Protein AF-A0A699R4E1-F1 (afdb_monomer_lite)

InterPro domains:
  IPR005162 Retrotransposon-derived protein PEG10, N-terminal capsid-like domain [PF03732] (71-156)

Structure (mmCIF, N/CA/C/O backbone):
data_AF-A0A699R4E1-F1
#
_entry.id   AF-A0A699R4E1-F1
#
loop_
_atom_site.group_PDB
_atom_site.id
_atom_site.type_symbol
_atom_site.label_atom_id
_atom_site.label_alt_id
_atom_site.label_comp_id
_atom_site.label_asym_id
_atom_site.label_entity_id
_atom_site.label_seq_id
_atom_site.pdbx_PDB_ins_code
_atom_site.Cartn_x
_atom_site.Cartn_y
_atom_site.Cartn_z
_atom_site.occupancy
_atom_site.B_iso_or_equiv
_atom_site.auth_seq_id
_atom_site.auth_comp_id
_atom_site.auth_asym_id
_atom_site.auth_atom_id
_atom_site.pdbx_PDB_model_num
ATOM 1 N N . MET A 1 1 ? 45.138 41.872 42.131 1.00 38.44 1 MET A N 1
ATOM 2 C CA . MET A 1 1 ? 44.392 42.456 43.270 1.00 38.44 1 MET A CA 1
ATOM 3 C C . MET A 1 1 ? 42.902 42.381 42.955 1.00 38.44 1 MET A C 1
ATOM 5 O O . MET A 1 1 ? 42.542 42.688 41.827 1.00 38.44 1 MET A O 1
ATOM 9 N N . GLN A 1 2 ? 42.059 41.934 43.894 1.00 35.72 2 GLN A N 1
ATOM 10 C CA . GLN A 1 2 ? 40.589 42.092 43.819 1.00 35.72 2 GLN A CA 1
ATOM 11 C C . GLN A 1 2 ? 40.244 43.579 44.120 1.00 35.72 2 GLN A C 1
ATOM 13 O O . GLN A 1 2 ? 41.095 44.281 44.651 1.00 35.72 2 GLN A O 1
ATOM 18 N N . THR A 1 3 ? 39.102 44.197 43.802 1.00 33.66 3 THR A N 1
ATOM 19 C CA . THR A 1 3 ? 37.672 43.907 44.069 1.00 33.66 3 THR A CA 1
ATOM 20 C C . THR A 1 3 ? 36.817 44.900 43.215 1.00 33.66 3 THR A C 1
ATOM 22 O O . THR A 1 3 ? 37.408 45.720 42.521 1.00 33.66 3 THR A O 1
ATOM 25 N N . ARG A 1 4 ? 35.470 44.949 43.174 1.00 30.22 4 ARG A N 1
ATOM 26 C CA . ARG A 1 4 ? 34.382 44.174 43.815 1.00 30.22 4 ARG A CA 1
ATOM 27 C C . ARG A 1 4 ? 33.112 44.187 42.932 1.00 30.22 4 ARG A C 1
ATOM 29 O O . ARG A 1 4 ? 32.933 45.060 42.094 1.00 30.22 4 ARG A O 1
ATOM 36 N N . SER A 1 5 ? 32.217 43.243 43.197 1.00 37.25 5 SER A N 1
ATOM 37 C CA . SER A 1 5 ? 30.824 43.132 42.742 1.00 37.25 5 SER A CA 1
ATOM 38 C C . SER A 1 5 ? 29.895 44.278 43.189 1.00 37.25 5 SER A C 1
ATOM 40 O O . SER A 1 5 ? 30.077 44.811 44.282 1.00 37.25 5 SER A O 1
ATOM 42 N N . SER A 1 6 ? 28.801 44.518 42.451 1.00 34.91 6 SER A N 1
ATOM 43 C CA . SER A 1 6 ? 27.506 44.954 43.020 1.00 34.91 6 SER A CA 1
ATOM 44 C C . SER A 1 6 ? 26.328 44.524 42.125 1.00 34.91 6 SER A C 1
ATOM 46 O O . SER A 1 6 ? 26.552 44.059 41.006 1.00 34.91 6 SER A O 1
ATOM 48 N N . SER A 1 7 ? 25.092 44.558 42.639 1.00 33.16 7 SER A N 1
ATOM 49 C CA . SER A 1 7 ? 24.028 43.654 42.180 1.00 33.16 7 SER A CA 1
ATOM 50 C C . SER A 1 7 ? 22.576 44.168 42.304 1.00 33.16 7 SER A C 1
ATOM 52 O O . SER A 1 7 ? 22.184 44.699 43.333 1.00 33.16 7 SER A O 1
ATOM 54 N N . ARG A 1 8 ? 21.763 43.791 41.295 1.00 32.59 8 ARG A N 1
ATOM 55 C CA . ARG A 1 8 ? 20.323 43.415 41.356 1.00 32.59 8 ARG A CA 1
ATOM 56 C C . ARG A 1 8 ? 19.225 44.514 41.513 1.00 32.59 8 ARG A C 1
ATOM 58 O O . ARG A 1 8 ? 19.372 45.459 42.268 1.00 32.59 8 ARG A O 1
ATOM 65 N N . LEU A 1 9 ? 18.061 44.214 40.895 1.00 31.84 9 LEU A N 1
ATOM 66 C CA . LEU A 1 9 ? 16.656 44.629 41.187 1.00 31.84 9 LEU A CA 1
ATOM 67 C C . LEU A 1 9 ? 15.957 45.789 40.413 1.00 31.84 9 LEU A C 1
ATOM 69 O O . LEU A 1 9 ? 16.014 46.949 40.789 1.00 31.84 9 LEU A O 1
ATOM 73 N N . THR A 1 10 ? 15.155 45.385 39.410 1.00 33.94 10 THR A N 1
ATOM 74 C CA . THR A 1 10 ? 13.700 45.665 39.190 1.00 33.94 10 THR A CA 1
ATOM 75 C C . THR A 1 10 ? 13.056 47.059 39.400 1.00 33.94 10 THR A C 1
ATOM 77 O O . THR A 1 10 ? 12.860 47.472 40.542 1.00 33.94 10 THR A O 1
ATOM 80 N N . ARG A 1 11 ? 12.496 47.631 38.314 1.00 34.28 11 ARG A N 1
ATOM 81 C CA . ARG A 1 11 ? 11.116 48.185 38.093 1.00 34.28 11 ARG A CA 1
ATOM 82 C C . ARG A 1 11 ? 11.125 48.963 36.757 1.00 34.28 11 ARG A C 1
ATOM 84 O O . ARG A 1 11 ? 12.138 49.570 36.443 1.00 34.28 11 ARG A O 1
ATOM 91 N N . ASP A 1 12 ? 10.186 48.818 35.820 1.00 36.25 12 ASP A N 1
ATOM 92 C CA . ASP A 1 12 ? 8.727 49.069 35.826 1.00 36.25 12 ASP A CA 1
ATOM 93 C C . ASP A 1 12 ? 8.323 50.557 35.900 1.00 36.25 12 ASP A C 1
ATOM 95 O O . ASP A 1 12 ? 8.359 51.154 36.973 1.00 36.25 12 ASP A O 1
ATOM 99 N N . GLN A 1 13 ? 7.934 51.104 34.738 1.00 35.75 13 GLN A N 1
ATOM 100 C CA . GLN A 1 13 ? 6.944 52.169 34.468 1.00 35.75 13 GLN A CA 1
ATOM 101 C C . GLN A 1 13 ? 6.991 52.434 32.944 1.00 35.75 13 GLN A C 1
ATOM 103 O O . GLN A 1 13 ? 8.048 52.728 32.402 1.00 35.75 13 GLN A O 1
ATOM 108 N N . SER A 1 14 ? 5.953 52.192 32.138 1.00 36.75 14 SER A N 1
ATOM 109 C CA . SER A 1 14 ? 4.621 52.813 32.145 1.00 36.75 14 SER A CA 1
ATOM 110 C C . SER A 1 14 ? 4.667 54.338 32.019 1.00 36.75 14 SER A C 1
ATOM 112 O O . SER A 1 14 ? 4.762 55.063 33.007 1.00 36.75 14 SER A O 1
ATOM 114 N N . SER A 1 15 ? 4.514 54.835 30.790 1.00 38.75 15 SER A N 1
ATOM 115 C CA . SER A 1 15 ? 3.930 56.153 30.535 1.00 38.75 15 SER A CA 1
ATOM 116 C C . SER A 1 15 ? 3.096 56.112 29.262 1.00 38.75 15 SER A C 1
ATOM 118 O O . SER A 1 15 ? 3.556 55.729 28.190 1.00 38.75 15 SER A O 1
ATOM 120 N N . LYS A 1 16 ? 1.817 56.440 29.439 1.00 39.16 16 LYS A N 1
ATOM 121 C CA . LYS A 1 16 ? 0.773 56.431 28.414 1.00 39.16 16 LYS A CA 1
ATOM 122 C C . LYS A 1 16 ? 0.893 57.693 27.569 1.00 39.16 16 LYS A C 1
ATOM 124 O O . LYS A 1 16 ? 1.101 58.761 28.139 1.00 39.16 16 LYS A O 1
ATOM 129 N N . GLN A 1 17 ? 0.563 57.616 26.282 1.00 32.38 17 GLN A N 1
ATOM 130 C CA . GLN A 1 17 ? 0.051 58.794 25.587 1.00 32.38 17 GLN A CA 1
ATOM 131 C C . GLN A 1 17 ? -1.220 58.447 24.809 1.00 32.38 17 GLN A C 1
ATOM 133 O O . GLN A 1 17 ? -1.213 57.699 23.839 1.00 32.38 17 GLN A O 1
ATOM 138 N N . LYS A 1 18 ? -2.332 58.971 25.331 1.00 43.84 18 LYS A N 1
ATOM 139 C CA . LYS A 1 18 ? -3.675 58.940 24.748 1.00 43.84 18 LYS A CA 1
ATOM 140 C C . LYS A 1 18 ? -3.742 59.986 23.639 1.00 43.84 18 LYS A C 1
ATOM 142 O O . LYS A 1 18 ? -3.523 61.156 23.938 1.00 43.84 18 LYS A O 1
ATOM 147 N N . VAL A 1 19 ? -4.155 59.597 22.436 1.00 35.69 19 VAL A N 1
ATOM 148 C CA . VAL A 1 19 ? -4.870 60.485 21.506 1.00 35.69 19 VAL A CA 1
ATOM 149 C C . VAL A 1 19 ? -5.991 59.669 20.865 1.00 35.69 19 VAL A C 1
ATOM 151 O O . VAL A 1 19 ? -5.767 58.537 20.445 1.00 35.69 19 VAL A O 1
ATOM 154 N N . GLU A 1 20 ? -7.205 60.213 20.871 1.00 31.31 20 GLU A N 1
ATOM 155 C CA . GLU A 1 20 ? -8.383 59.585 20.270 1.00 31.31 20 GLU A CA 1
ATOM 156 C C . GLU A 1 20 ? -8.464 59.808 18.757 1.00 31.31 20 GLU A C 1
ATOM 158 O O . GLU A 1 20 ? -7.919 60.760 18.204 1.00 31.31 20 GLU A O 1
ATOM 163 N N . ASN A 1 21 ? -9.200 58.901 18.121 1.00 28.45 21 ASN A N 1
ATOM 164 C CA . ASN A 1 21 ? -9.496 58.828 16.696 1.00 28.45 21 ASN A CA 1
ATOM 165 C C . ASN A 1 21 ? -9.982 60.142 16.058 1.00 28.45 21 ASN A C 1
ATOM 167 O O . ASN A 1 21 ? -10.900 60.787 16.563 1.00 28.45 21 ASN A O 1
ATOM 171 N N . SER A 1 22 ? -9.546 60.376 14.818 1.00 33.94 22 SER A N 1
ATOM 172 C CA . SER A 1 22 ? -10.350 61.068 13.804 1.00 33.94 22 SER A CA 1
ATOM 173 C C . SER A 1 22 ? -10.158 60.432 12.417 1.00 33.94 22 SER A C 1
ATOM 175 O O . SER A 1 22 ? -9.186 60.700 11.720 1.00 33.94 22 SER A O 1
ATOM 177 N N . ASN A 1 23 ? -11.107 59.555 12.091 1.00 33.94 23 ASN A N 1
ATOM 178 C CA . ASN A 1 23 ? -11.598 59.115 10.778 1.00 33.94 23 ASN A CA 1
ATOM 179 C C . ASN A 1 23 ? -11.059 59.804 9.492 1.00 33.94 23 ASN A C 1
ATOM 181 O O . ASN A 1 23 ? -11.194 61.022 9.385 1.00 33.94 23 ASN A O 1
ATOM 185 N N . LEU A 1 24 ? -10.630 59.024 8.478 1.00 34.16 24 LEU A N 1
ATOM 186 C CA . LEU A 1 24 ? -11.355 58.877 7.188 1.00 34.16 24 LEU A CA 1
ATOM 187 C C . LEU A 1 24 ? -10.821 57.701 6.323 1.00 34.16 24 LEU A C 1
ATOM 189 O O . LEU A 1 24 ? -9.627 57.408 6.341 1.00 34.16 24 LEU A O 1
ATOM 193 N N . GLU A 1 25 ? -11.718 57.039 5.581 1.00 34.62 25 GLU A N 1
ATOM 194 C CA . GLU A 1 25 ? -11.523 55.848 4.727 1.00 34.62 25 GLU A CA 1
ATOM 195 C C . GLU A 1 25 ? -10.348 55.822 3.722 1.00 34.62 25 GLU A C 1
ATOM 197 O O . GLU A 1 25 ? -9.939 56.832 3.153 1.00 34.62 25 GLU A O 1
ATOM 202 N N . GLY A 1 26 ? -9.925 54.590 3.380 1.00 32.16 26 GLY A N 1
ATOM 203 C CA . GLY A 1 26 ? -8.932 54.303 2.335 1.00 32.16 26 GLY A CA 1
ATOM 204 C C . GLY A 1 26 ? -8.922 52.861 1.788 1.00 32.16 26 GLY A C 1
ATOM 205 O O . GLY A 1 26 ? -7.857 52.270 1.689 1.00 32.16 26 GLY A O 1
ATOM 206 N N . HIS A 1 27 ? -10.087 52.307 1.425 1.00 33.81 27 HIS A N 1
ATOM 207 C CA . HIS A 1 27 ? -10.270 51.097 0.587 1.00 33.81 27 HIS A CA 1
ATOM 208 C C . HIS A 1 27 ? -9.581 49.761 0.984 1.00 33.81 27 HIS A C 1
ATOM 210 O O . HIS A 1 27 ? -8.461 49.454 0.582 1.00 33.81 27 HIS A O 1
ATOM 216 N N . LEU A 1 28 ? -10.376 48.853 1.565 1.00 36.25 28 LEU A N 1
ATOM 217 C CA . LEU A 1 28 ? -10.280 47.406 1.308 1.00 36.25 28 LEU A CA 1
ATOM 218 C C . LEU A 1 28 ? -11.592 46.936 0.647 1.00 36.25 28 LEU A C 1
ATOM 220 O O . LEU A 1 28 ? -12.650 47.471 0.989 1.00 36.25 28 LEU A O 1
ATOM 224 N N . PRO A 1 29 ? -11.568 45.978 -0.301 1.00 43.53 29 PRO A N 1
ATOM 225 C CA . PRO A 1 29 ? -12.790 45.447 -0.903 1.00 43.53 29 PRO A CA 1
ATOM 226 C C . PRO A 1 29 ? -13.635 44.683 0.138 1.00 43.53 29 PRO A C 1
ATOM 228 O O . PRO A 1 29 ? -13.076 44.021 1.016 1.00 43.53 29 PRO A O 1
ATOM 231 N N . PRO A 1 30 ? -14.976 44.768 0.070 1.00 43.03 30 PRO A N 1
ATOM 232 C CA . PRO A 1 30 ? -15.846 44.276 1.131 1.00 43.03 30 PRO A CA 1
ATOM 233 C C . PRO A 1 30 ? -15.946 42.749 1.166 1.00 43.03 30 PRO A C 1
ATOM 235 O O . PRO A 1 30 ? -16.120 42.089 0.141 1.00 43.03 30 PRO A O 1
ATOM 238 N N . VAL A 1 31 ? -15.972 42.203 2.384 1.00 41.16 31 VAL A N 1
ATOM 239 C CA . VAL A 1 31 ? -16.573 40.892 2.655 1.00 41.16 31 VAL A CA 1
ATOM 240 C C . VAL A 1 31 ? -18.041 40.962 2.236 1.00 41.16 31 VAL A C 1
ATOM 242 O O . VAL A 1 31 ? -18.825 41.700 2.832 1.00 41.16 31 VAL A O 1
ATOM 245 N N . VAL A 1 32 ? -18.422 40.208 1.203 1.00 32.72 32 VAL A N 1
ATOM 246 C CA . VAL A 1 32 ? -19.823 40.122 0.776 1.00 32.72 32 VAL A CA 1
ATOM 247 C C . VAL A 1 32 ? -20.598 39.288 1.789 1.00 32.72 32 VAL A C 1
ATOM 249 O O . VAL A 1 32 ? -20.589 38.057 1.765 1.00 32.72 32 VAL A O 1
ATOM 252 N N . THR A 1 33 ? -21.304 39.980 2.677 1.00 42.94 33 THR A N 1
ATOM 253 C CA . THR A 1 33 ? -22.336 39.398 3.533 1.00 42.94 33 THR A CA 1
ATOM 254 C C . THR A 1 33 ? -23.470 38.872 2.653 1.00 42.94 33 THR A C 1
ATOM 256 O O . THR A 1 33 ? -24.295 39.650 2.171 1.00 42.94 33 THR A O 1
ATOM 259 N N . MET A 1 34 ? -23.548 37.556 2.436 1.00 33.38 34 MET A N 1
ATOM 260 C CA . MET A 1 34 ? -24.697 36.961 1.746 1.00 33.38 34 MET A CA 1
ATOM 261 C C . MET A 1 34 ? -25.917 36.903 2.668 1.00 33.38 34 MET A C 1
ATOM 263 O O . MET A 1 34 ? -26.214 35.886 3.294 1.00 33.38 34 MET A O 1
ATOM 267 N N . ALA A 1 35 ? -26.661 38.007 2.706 1.00 48.31 35 ALA A N 1
ATOM 268 C CA . ALA A 1 35 ? -28.045 38.005 3.147 1.00 48.31 35 ALA A CA 1
ATOM 269 C C . ALA A 1 35 ? -28.901 37.240 2.121 1.00 48.31 35 ALA A C 1
ATOM 271 O O . ALA A 1 35 ? -29.394 37.810 1.151 1.00 48.31 35 ALA A O 1
ATOM 272 N N . ASN A 1 36 ? -29.069 35.934 2.329 1.00 44.22 36 ASN A N 1
ATOM 273 C CA . ASN A 1 36 ? -30.148 35.177 1.701 1.00 44.22 36 ASN A CA 1
ATOM 274 C C . ASN A 1 36 ? -30.700 34.142 2.685 1.00 44.22 36 ASN A C 1
ATOM 276 O O . ASN A 1 36 ? -30.379 32.955 2.646 1.00 44.22 36 ASN A O 1
ATOM 280 N N . ASN A 1 37 ? -31.519 34.636 3.607 1.00 58.12 37 ASN A N 1
ATOM 281 C CA . ASN A 1 37 ? -32.220 33.888 4.644 1.00 58.12 37 ASN A CA 1
ATOM 282 C C . ASN A 1 37 ? -33.381 33.049 4.067 1.00 58.12 37 ASN A C 1
ATOM 284 O O . ASN A 1 37 ? -34.533 33.204 4.469 1.00 58.12 37 ASN A O 1
ATOM 288 N N . ARG A 1 38 ? -33.054 32.131 3.144 1.00 56.28 38 ARG A N 1
ATOM 289 C CA . ARG A 1 38 ? -33.930 31.021 2.750 1.00 56.28 38 ARG A CA 1
ATOM 290 C C . ARG A 1 38 ? -34.090 30.064 3.921 1.00 56.28 38 ARG A C 1
ATOM 292 O O . ARG A 1 38 ? -33.114 29.553 4.471 1.00 56.28 38 ARG A O 1
ATOM 299 N N . THR A 1 39 ? -35.334 29.822 4.300 1.00 64.00 39 THR A N 1
ATOM 300 C CA . THR A 1 39 ? -35.676 28.932 5.411 1.00 64.00 39 THR A CA 1
ATOM 301 C C . THR A 1 39 ? -35.322 27.485 5.052 1.00 64.00 39 THR A C 1
ATOM 303 O O . THR A 1 39 ? -35.598 27.052 3.937 1.00 64.00 39 THR A O 1
ATOM 306 N N . MET A 1 40 ? -34.793 26.695 5.997 1.00 39.41 40 MET A N 1
ATOM 307 C CA . MET A 1 40 ? -34.435 25.272 5.781 1.00 39.41 40 MET A CA 1
ATOM 308 C C . MET A 1 40 ? -35.553 24.423 5.141 1.00 39.41 40 MET A C 1
ATOM 310 O O . MET A 1 40 ? -35.274 23.467 4.422 1.00 39.41 40 MET A O 1
ATOM 314 N N . ALA A 1 41 ? -36.817 24.793 5.361 1.00 48.06 41 ALA A N 1
ATOM 315 C CA . ALA A 1 41 ? -37.978 24.145 4.756 1.00 48.06 41 ALA A CA 1
ATOM 316 C C . ALA A 1 41 ? -38.066 24.297 3.221 1.00 48.06 41 ALA A C 1
ATOM 318 O O . ALA A 1 41 ? -38.699 23.466 2.579 1.00 48.06 41 ALA A O 1
ATOM 319 N N . GLU A 1 42 ? -37.446 25.317 2.617 1.00 48.22 42 GLU A N 1
ATOM 320 C CA . GLU A 1 42 ? -37.436 25.505 1.156 1.00 48.22 42 GLU A CA 1
ATOM 321 C C . GLU A 1 42 ? -36.384 24.627 0.469 1.00 48.22 42 GLU A C 1
ATOM 323 O O . GLU A 1 42 ? -36.647 24.097 -0.608 1.00 48.22 42 GLU A O 1
ATOM 328 N N . LEU A 1 43 ? -35.231 24.392 1.110 1.00 47.28 43 LEU A N 1
ATOM 329 C CA . LEU A 1 43 ? -34.217 23.451 0.609 1.00 47.28 43 LEU A CA 1
ATOM 330 C C . LEU A 1 43 ? -34.746 22.010 0.574 1.00 47.28 43 LEU A C 1
ATOM 332 O O . LEU A 1 43 ? -34.441 21.266 -0.351 1.00 47.28 43 LEU A O 1
ATOM 336 N N . LEU A 1 44 ? -35.597 21.644 1.536 1.00 48.19 44 LEU A N 1
ATOM 337 C CA . LEU A 1 44 ? -36.287 20.349 1.581 1.00 48.19 44 LEU A CA 1
ATOM 338 C C . LEU A 1 44 ? -37.501 20.259 0.633 1.00 48.19 44 LEU A C 1
ATOM 340 O O . LEU A 1 44 ? -38.126 19.204 0.553 1.00 48.19 44 LEU A O 1
ATOM 344 N N . ARG A 1 45 ? -37.856 21.349 -0.065 1.00 50.88 45 ARG A N 1
ATOM 345 C CA . ARG A 1 45 ? -39.020 21.432 -0.966 1.00 50.88 45 ARG A CA 1
ATOM 346 C C . ARG A 1 45 ? -38.650 21.757 -2.417 1.00 50.88 45 ARG A C 1
ATOM 348 O O . ARG A 1 45 ? -39.539 22.031 -3.223 1.00 50.88 45 ARG A O 1
ATOM 355 N N . ALA A 1 46 ? -37.365 21.724 -2.763 1.00 40.53 46 ALA A N 1
ATOM 356 C CA . ALA A 1 46 ? -36.951 21.716 -4.159 1.00 40.53 46 ALA A CA 1
ATOM 357 C C . ALA A 1 46 ? -37.504 20.449 -4.849 1.00 40.53 46 ALA A C 1
ATOM 359 O O . ALA A 1 46 ? -37.430 19.370 -4.253 1.00 40.53 46 ALA A O 1
ATOM 360 N N . PRO A 1 47 ? -38.053 20.535 -6.076 1.00 40.53 47 PRO A N 1
ATOM 361 C CA . PRO A 1 47 ? -38.463 19.350 -6.819 1.00 40.53 47 PRO A CA 1
ATOM 362 C C . PRO A 1 47 ? -37.278 18.400 -7.002 1.00 40.53 47 PRO A C 1
ATOM 364 O O . PRO A 1 47 ? -36.215 18.808 -7.470 1.00 40.53 47 PRO A O 1
ATOM 367 N N . THR A 1 48 ? -37.465 17.118 -6.688 1.00 55.34 48 THR A N 1
ATOM 368 C CA . THR A 1 48 ? -36.500 16.039 -6.968 1.00 55.34 48 THR A CA 1
ATOM 369 C C . THR A 1 48 ? -36.516 15.654 -8.454 1.00 55.34 48 THR A C 1
ATOM 371 O O . THR A 1 48 ? -36.528 14.480 -8.813 1.00 55.34 48 THR A O 1
ATOM 374 N N . GLU A 1 49 ? -36.574 16.653 -9.328 1.00 50.69 49 GLU A N 1
ATOM 375 C CA . GLU A 1 49 ? -36.858 16.535 -10.755 1.00 50.69 49 GLU A CA 1
ATOM 376 C C . GLU A 1 49 ? -35.598 16.953 -11.525 1.00 50.69 49 GLU A C 1
ATOM 378 O O . GLU A 1 49 ? -35.387 18.121 -11.844 1.00 50.69 49 GLU A O 1
ATOM 383 N N . GLY A 1 50 ? -34.692 15.986 -11.715 1.00 48.44 50 GLY A N 1
ATOM 384 C CA . GLY A 1 50 ? -33.404 16.180 -12.400 1.00 48.44 50 GLY A CA 1
ATOM 385 C C . GLY A 1 50 ? -32.238 15.347 -11.848 1.00 48.44 50 GLY A C 1
ATOM 386 O O . GLY A 1 50 ? -31.320 15.034 -12.593 1.00 48.44 50 GLY A O 1
ATOM 387 N N . TYR A 1 51 ? -32.298 14.930 -10.577 1.00 44.47 51 TYR A N 1
ATOM 388 C CA . TYR A 1 51 ? -31.293 14.064 -9.925 1.00 44.47 51 TYR A CA 1
ATOM 389 C C . TYR A 1 51 ? -31.904 12.771 -9.351 1.00 44.47 51 TYR A C 1
ATOM 391 O O . TYR A 1 51 ? -31.388 12.185 -8.403 1.00 44.47 51 TYR A O 1
ATOM 399 N N . ALA A 1 52 ? -33.029 12.332 -9.927 1.00 41.16 52 ALA A N 1
ATOM 400 C CA . ALA A 1 52 ? -33.667 11.050 -9.617 1.00 41.16 52 ALA A CA 1
ATOM 401 C C . ALA A 1 52 ? -33.142 9.889 -10.490 1.00 41.16 52 ALA A C 1
ATOM 403 O O . ALA A 1 52 ? -33.546 8.747 -10.284 1.00 41.16 52 ALA A O 1
ATOM 404 N N . GLU A 1 53 ? -32.219 10.162 -11.423 1.00 42.22 53 GLU A N 1
ATOM 405 C CA . GLU A 1 53 ? -31.362 9.123 -11.998 1.00 42.22 53 GLU A CA 1
ATOM 406 C C . GLU A 1 53 ? -30.416 8.643 -10.901 1.00 42.22 53 GLU A C 1
ATOM 408 O O . GLU A 1 53 ? -29.474 9.327 -10.499 1.00 42.22 53 GLU A O 1
ATOM 413 N N . ALA A 1 54 ? -30.796 7.496 -10.352 1.00 46.12 54 ALA A N 1
ATOM 414 C CA . ALA A 1 54 ? -30.326 6.915 -9.114 1.00 46.12 54 ALA A CA 1
ATOM 415 C C . ALA A 1 54 ? -28.825 7.090 -8.836 1.00 46.12 54 ALA A C 1
ATOM 417 O O . ALA A 1 54 ? -27.965 6.782 -9.664 1.00 46.12 54 ALA A O 1
ATOM 418 N N . ILE A 1 55 ? -28.516 7.367 -7.562 1.00 47.12 55 ILE A N 1
ATOM 419 C CA . ILE A 1 55 ? -27.300 6.835 -6.941 1.00 47.12 55 ILE A CA 1
ATOM 420 C C . ILE A 1 55 ? -27.465 5.309 -6.913 1.00 47.12 55 ILE A C 1
ATOM 422 O O . ILE A 1 55 ? -27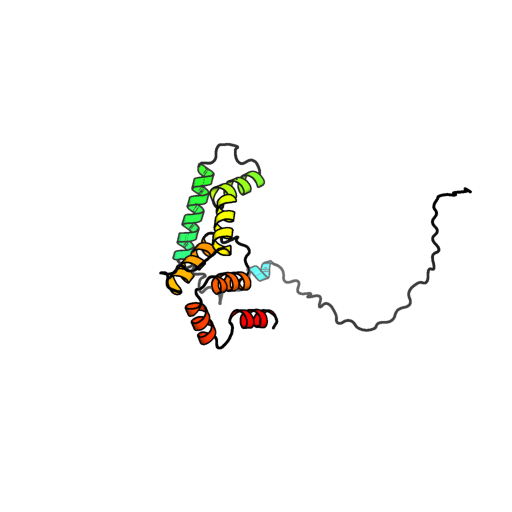.799 4.711 -5.888 1.00 47.12 55 ILE A O 1
ATOM 426 N N . VAL A 1 56 ? -27.258 4.670 -8.067 1.00 45.19 56 VAL A N 1
ATOM 427 C CA . VAL A 1 56 ? -26.975 3.244 -8.147 1.00 45.19 56 VAL A CA 1
ATOM 428 C C . VAL A 1 56 ? -25.614 3.097 -7.496 1.00 45.19 56 VAL A C 1
ATOM 430 O O . VAL A 1 56 ? -24.586 3.184 -8.164 1.00 45.19 56 VAL A O 1
ATOM 433 N N . VAL A 1 57 ? -25.604 2.919 -6.172 1.00 46.94 57 VAL A N 1
ATOM 434 C CA . VAL A 1 57 ? -24.450 2.349 -5.481 1.00 46.94 57 VAL A CA 1
ATOM 435 C C . VAL A 1 57 ? -24.146 1.068 -6.256 1.00 46.94 57 VAL A C 1
ATOM 437 O O . VAL A 1 57 ? -25.009 0.184 -6.272 1.00 46.94 57 VAL A O 1
ATOM 440 N N . PRO A 1 58 ? -23.005 0.972 -6.969 1.00 50.34 58 PRO A N 1
ATOM 441 C CA . PRO A 1 58 ? -22.699 -0.199 -7.774 1.00 50.34 58 PRO A CA 1
ATOM 442 C C . PRO A 1 58 ? -22.884 -1.443 -6.903 1.00 50.34 58 PRO A C 1
ATOM 444 O O . PRO A 1 58 ? -22.415 -1.410 -5.763 1.00 50.34 58 PRO A O 1
ATOM 447 N N . PRO A 1 59 ? -23.541 -2.519 -7.376 1.00 51.09 59 PRO A N 1
ATOM 448 C CA . PRO A 1 59 ? -23.851 -3.676 -6.532 1.00 51.09 59 PRO A CA 1
ATOM 449 C C . PRO A 1 59 ? -22.635 -4.202 -5.754 1.00 51.09 59 PRO A C 1
ATOM 451 O O . PRO A 1 59 ? -22.747 -4.517 -4.578 1.00 51.09 59 PRO A O 1
ATOM 454 N N . ILE A 1 60 ? -21.447 -4.122 -6.361 1.00 49.09 60 ILE A N 1
ATOM 455 C CA . ILE A 1 60 ? -20.139 -4.408 -5.752 1.00 49.09 60 ILE A CA 1
ATOM 456 C C . ILE A 1 60 ? -19.865 -3.565 -4.486 1.00 49.09 60 ILE A C 1
ATOM 458 O O . ILE A 1 60 ? -19.424 -4.103 -3.474 1.00 49.09 60 ILE A O 1
ATOM 462 N N . LEU A 1 61 ? -20.129 -2.252 -4.509 1.00 51.22 61 LEU A N 1
ATOM 463 C CA . LEU A 1 61 ? -19.967 -1.374 -3.341 1.00 51.22 61 LEU A CA 1
ATOM 464 C C . LEU A 1 61 ? -21.052 -1.620 -2.285 1.00 51.22 61 LEU A C 1
ATOM 466 O O . LEU A 1 61 ? -20.749 -1.539 -1.096 1.00 51.22 61 LEU A O 1
ATOM 470 N N . ALA A 1 62 ? -22.279 -1.962 -2.690 1.00 53.31 62 ALA A N 1
ATOM 471 C CA . ALA A 1 62 ? -23.347 -2.328 -1.758 1.00 53.31 62 ALA A CA 1
ATOM 472 C C . ALA A 1 62 ? -23.034 -3.653 -1.036 1.00 53.31 62 ALA A C 1
ATOM 474 O O . ALA A 1 62 ? -23.089 -3.718 0.191 1.00 53.31 62 ALA A O 1
ATOM 475 N N . GLU A 1 63 ? -22.610 -4.683 -1.771 1.00 58.25 63 GLU A N 1
ATOM 476 C CA . GLU A 1 63 ? -22.169 -5.972 -1.226 1.00 58.25 63 GLU A CA 1
ATOM 477 C C . GLU A 1 63 ? -20.949 -5.812 -0.312 1.00 58.25 63 GLU A C 1
ATOM 479 O O . GLU A 1 63 ? -20.935 -6.342 0.800 1.00 58.25 63 GLU A O 1
ATOM 484 N N . GLN A 1 64 ? -19.942 -5.034 -0.726 1.00 62.53 64 GLN A N 1
ATOM 485 C CA . GLN A 1 64 ? -18.753 -4.770 0.088 1.00 62.53 64 GLN A CA 1
ATOM 486 C C . GLN A 1 64 ? -19.086 -3.980 1.367 1.00 62.53 64 GLN A C 1
ATOM 488 O O . GLN A 1 64 ? -18.470 -4.216 2.412 1.00 62.53 64 GLN A O 1
ATOM 493 N N . PHE A 1 65 ? -20.053 -3.059 1.310 1.00 61.66 65 PHE A N 1
ATOM 494 C CA . PHE A 1 65 ? -20.541 -2.326 2.478 1.00 61.66 65 PHE A CA 1
ATOM 495 C C . PHE A 1 65 ? -21.315 -3.244 3.435 1.00 61.66 65 PHE A C 1
ATOM 497 O O . PHE A 1 65 ? -21.001 -3.274 4.625 1.00 61.66 65 PHE A O 1
ATOM 504 N N . GLU A 1 66 ? -22.240 -4.065 2.930 1.00 68.00 66 GLU A N 1
ATOM 505 C CA . GLU A 1 66 ? -22.997 -5.027 3.743 1.00 68.00 66 GLU A CA 1
ATOM 506 C C . GLU A 1 66 ? -22.112 -6.119 4.359 1.00 68.00 66 GLU A C 1
ATOM 508 O O . GLU A 1 66 ? -22.314 -6.502 5.513 1.00 68.00 66 GLU A O 1
ATOM 513 N N . LEU A 1 67 ? -21.080 -6.587 3.650 1.00 64.88 67 LEU A N 1
ATOM 514 C CA . LEU A 1 67 ? -20.072 -7.500 4.200 1.00 64.88 67 LEU A CA 1
ATOM 515 C C . LEU A 1 67 ? -19.329 -6.871 5.388 1.00 64.88 67 LEU A C 1
ATOM 517 O O . LEU A 1 67 ? -19.197 -7.509 6.436 1.00 64.88 67 LEU A O 1
ATOM 521 N N . LYS A 1 68 ? -18.895 -5.608 5.264 1.00 75.25 68 LYS A N 1
ATOM 522 C CA . LYS A 1 68 ? -18.233 -4.864 6.352 1.00 75.25 68 LYS A CA 1
ATOM 523 C C . LYS A 1 68 ? -19.177 -4.598 7.527 1.00 75.25 68 LYS A C 1
ATOM 525 O O . LYS A 1 68 ? -18.795 -4.818 8.673 1.00 75.25 68 LYS A O 1
ATOM 530 N N . HIS A 1 69 ? -20.413 -4.184 7.257 1.00 80.19 69 HIS A N 1
ATOM 531 C CA . HIS A 1 69 ? -21.446 -3.944 8.266 1.00 80.19 69 HIS A CA 1
ATOM 532 C C . HIS A 1 69 ? -21.816 -5.228 9.029 1.00 80.19 69 HIS A C 1
ATOM 534 O O . HIS A 1 69 ? -21.885 -5.216 10.260 1.00 80.19 69 HIS A O 1
ATOM 540 N N . ARG A 1 70 ? -21.966 -6.361 8.328 1.00 86.75 70 ARG A N 1
ATOM 541 C CA . ARG A 1 70 ? -22.177 -7.681 8.940 1.00 86.75 70 ARG A CA 1
ATOM 542 C C . ARG A 1 70 ? -20.999 -8.093 9.821 1.00 86.75 70 ARG A C 1
ATOM 544 O O . ARG A 1 70 ? -21.233 -8.551 10.935 1.00 86.75 70 ARG A O 1
ATOM 551 N N . ALA A 1 71 ? -19.762 -7.918 9.353 1.00 86.94 71 ALA A N 1
ATOM 552 C CA . ALA A 1 71 ? -18.567 -8.237 10.134 1.00 86.94 71 ALA A CA 1
ATOM 553 C C . ALA A 1 71 ? -18.470 -7.377 11.409 1.00 86.94 71 ALA A C 1
ATOM 555 O O . ALA A 1 71 ? -18.275 -7.919 12.495 1.00 86.94 71 ALA A O 1
ATOM 556 N N . ALA A 1 72 ? -18.699 -6.063 11.301 1.00 87.75 72 ALA A N 1
ATOM 557 C CA . ALA A 1 72 ? -18.725 -5.147 12.442 1.00 87.75 72 ALA A CA 1
ATOM 558 C C . ALA A 1 72 ? -19.816 -5.515 13.464 1.00 87.75 72 ALA A C 1
ATOM 560 O O . ALA A 1 72 ? -19.556 -5.528 14.666 1.00 87.75 72 ALA A O 1
ATOM 561 N N . ARG A 1 73 ? -21.019 -5.882 13.002 1.00 89.06 73 ARG A N 1
ATOM 562 C CA . ARG 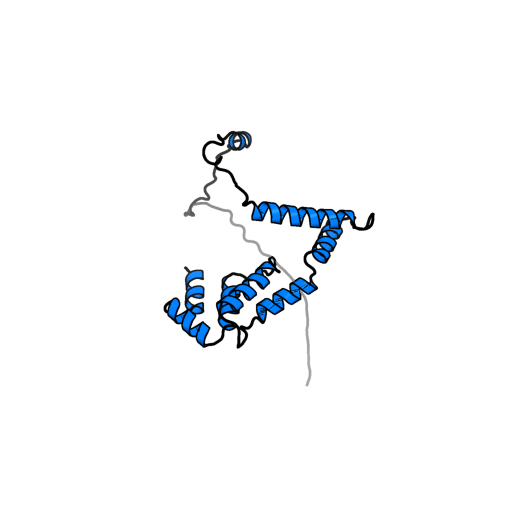A 1 73 ? -22.102 -6.346 13.881 1.00 89.06 73 ARG A CA 1
ATOM 563 C C . ARG A 1 73 ? -21.748 -7.657 14.588 1.00 89.06 73 ARG A C 1
ATOM 565 O O . ARG A 1 73 ? -21.893 -7.743 15.800 1.00 89.06 73 ARG A O 1
ATOM 572 N N . GLN A 1 74 ? -21.234 -8.643 13.852 1.00 91.81 74 GLN A N 1
ATOM 573 C CA . GLN A 1 74 ? -20.818 -9.933 14.415 1.00 91.81 74 GLN A CA 1
ATOM 574 C C . GLN A 1 74 ? -19.654 -9.817 15.404 1.00 91.81 74 GLN A C 1
ATOM 576 O O . GLN A 1 74 ? -19.535 -10.663 16.285 1.00 91.81 74 GLN A O 1
ATOM 581 N N . TRP A 1 75 ? -18.778 -8.823 15.247 1.00 92.88 75 TRP A N 1
ATOM 582 C CA . TRP A 1 75 ? -17.765 -8.493 16.248 1.00 92.88 75 TRP A CA 1
ATOM 583 C C . TRP A 1 75 ? -18.420 -7.924 17.515 1.00 92.88 75 TRP A C 1
ATOM 585 O O . TRP A 1 75 ? -18.224 -8.473 18.596 1.00 92.88 75 TRP A O 1
ATOM 595 N N . LEU A 1 76 ? -19.272 -6.902 17.378 1.00 91.12 76 LEU A N 1
ATOM 596 C CA . LEU A 1 76 ? -19.935 -6.255 18.515 1.00 91.12 76 LEU A CA 1
ATOM 597 C C . LEU A 1 76 ? -20.814 -7.228 19.326 1.00 91.12 76 LEU A C 1
ATOM 599 O O . LEU A 1 76 ? -20.853 -7.148 20.549 1.00 91.12 76 LEU A O 1
ATOM 603 N N . GLU A 1 77 ? -21.478 -8.178 18.662 1.00 91.06 77 GLU A N 1
ATOM 604 C CA . GLU A 1 77 ? -22.269 -9.247 19.297 1.00 91.06 77 GLU A CA 1
ATOM 605 C C . GLU A 1 77 ? -21.418 -10.275 20.075 1.00 91.06 77 GLU A C 1
ATOM 607 O O . GLU A 1 77 ? -21.952 -10.984 20.928 1.00 91.06 77 GLU A O 1
ATOM 612 N N . LYS A 1 78 ? -20.108 -10.371 19.800 1.00 92.50 78 LYS A N 1
ATOM 613 C CA . LYS A 1 78 ? -19.162 -11.269 20.494 1.00 92.50 78 LYS A CA 1
ATOM 614 C C . LYS A 1 78 ? -18.414 -10.597 21.644 1.00 92.50 78 LYS A C 1
ATOM 616 O O . LYS A 1 78 ? -17.802 -11.304 22.447 1.00 92.50 78 LYS A O 1
ATOM 621 N N . GLU A 1 79 ? -18.416 -9.268 21.718 1.00 93.25 79 GLU A N 1
ATOM 622 C CA . GLU A 1 79 ? -17.698 -8.539 22.763 1.00 93.25 79 GLU A CA 1
ATOM 623 C C . GLU A 1 79 ? -18.255 -8.878 24.162 1.00 93.25 79 GLU A C 1
ATOM 625 O O . GLU A 1 79 ? -19.476 -8.937 24.349 1.00 93.25 79 GLU A O 1
ATOM 630 N N . PRO A 1 80 ? -17.399 -9.098 25.181 1.00 92.00 80 PRO A N 1
ATOM 631 C CA . PRO A 1 80 ? -17.873 -9.470 26.510 1.00 92.00 80 PRO A CA 1
ATOM 632 C C . PRO A 1 80 ? -18.804 -8.405 27.119 1.00 92.00 80 PRO A C 1
ATOM 634 O O . PRO A 1 80 ? -18.562 -7.204 26.940 1.00 92.00 80 PRO A O 1
ATOM 637 N N . PRO A 1 81 ? -19.826 -8.790 27.907 1.00 89.62 81 PRO A N 1
ATOM 638 C CA . PRO A 1 81 ? -20.707 -7.831 28.565 1.00 89.62 81 PRO A CA 1
ATOM 639 C C . PRO A 1 81 ? -19.925 -6.815 29.405 1.00 89.62 81 PRO A C 1
ATOM 641 O O . PRO A 1 81 ? -19.069 -7.192 30.203 1.00 89.62 81 PRO A O 1
ATOM 644 N N . ARG A 1 82 ? -20.265 -5.525 29.266 1.00 88.62 82 ARG A N 1
ATOM 645 C CA . ARG A 1 82 ? -19.597 -4.391 29.943 1.00 88.62 82 ARG A CA 1
ATOM 646 C C . ARG A 1 82 ? -18.115 -4.194 29.572 1.00 88.62 82 ARG A C 1
ATOM 648 O O . ARG A 1 82 ? -17.414 -3.498 30.295 1.00 88.62 82 ARG A O 1
ATOM 655 N N . SER A 1 83 ? -17.629 -4.785 28.478 1.00 91.00 83 SER A N 1
ATOM 656 C CA . SER A 1 83 ? -16.269 -4.522 27.974 1.00 91.00 83 SER A CA 1
ATOM 657 C C . SER A 1 83 ? -16.150 -3.205 27.200 1.00 91.00 83 SER A C 1
ATOM 659 O O . SER A 1 83 ? -15.066 -2.634 27.134 1.00 91.00 83 SER A O 1
ATOM 661 N N . ILE A 1 84 ? -17.260 -2.724 26.638 1.00 93.31 84 ILE A N 1
ATOM 662 C CA . ILE A 1 84 ? -17.406 -1.405 26.025 1.00 93.31 84 ILE A CA 1
ATOM 663 C C . ILE A 1 84 ? -18.323 -0.598 26.947 1.00 93.31 84 ILE A C 1
ATOM 665 O O . ILE A 1 84 ? -19.496 -0.942 27.106 1.00 93.31 84 ILE A O 1
ATOM 669 N N . THR A 1 85 ? -17.778 0.432 27.595 1.00 93.50 85 THR A N 1
ATOM 670 C CA . THR A 1 85 ? -18.507 1.288 28.552 1.00 93.50 85 THR A CA 1
ATOM 671 C C . THR A 1 85 ? -18.498 2.763 28.162 1.00 93.50 85 THR A C 1
ATOM 673 O O . THR A 1 85 ? -19.391 3.511 28.558 1.00 93.50 85 THR A O 1
ATOM 676 N N . THR A 1 86 ? -17.524 3.162 27.348 1.00 95.50 86 THR A N 1
ATOM 677 C CA . THR A 1 86 ? -17.328 4.510 26.812 1.00 95.50 86 THR A CA 1
ATOM 678 C C . THR A 1 86 ? -17.251 4.484 25.282 1.00 95.50 86 THR A C 1
ATOM 680 O O . THR A 1 86 ? -17.151 3.422 24.659 1.00 95.50 86 THR A O 1
ATOM 683 N N . TRP A 1 87 ? -17.293 5.663 24.658 1.00 90.31 87 TRP A N 1
ATOM 684 C CA . TRP A 1 87 ? -17.042 5.795 23.220 1.00 90.31 87 TRP A CA 1
ATOM 685 C C . TRP A 1 87 ? -15.587 5.439 22.881 1.00 90.31 87 TRP A C 1
ATOM 687 O O . TRP A 1 87 ? -15.315 4.773 21.884 1.00 90.31 87 TRP A O 1
ATOM 697 N N . GLU A 1 88 ? -14.662 5.809 23.763 1.00 92.75 88 GLU A N 1
ATOM 698 C CA . GLU A 1 88 ? -13.236 5.516 23.679 1.00 92.75 88 GLU A CA 1
ATOM 699 C C . GLU A 1 88 ? -12.965 4.002 23.701 1.00 92.75 88 GLU A C 1
ATOM 701 O O . GLU A 1 88 ? -12.167 3.524 22.892 1.00 92.75 88 GLU A O 1
ATOM 706 N N . ASP A 1 89 ? -13.671 3.232 24.543 1.00 92.44 89 ASP A N 1
ATOM 707 C CA . ASP A 1 89 ? -13.593 1.762 24.547 1.00 92.44 89 ASP A CA 1
ATOM 708 C C . ASP A 1 89 ? -14.028 1.178 23.196 1.00 92.44 89 ASP A C 1
ATOM 710 O O . ASP A 1 89 ? -13.344 0.314 22.645 1.00 92.44 89 ASP A O 1
ATOM 714 N N . LEU A 1 90 ? -15.161 1.654 22.657 1.00 91.38 90 LEU A N 1
ATOM 715 C CA . LEU A 1 90 ? -15.715 1.182 21.386 1.00 91.38 90 LEU A CA 1
ATOM 716 C C . LEU A 1 90 ? -14.737 1.442 20.238 1.00 91.38 90 LEU A C 1
ATOM 718 O O . LEU A 1 90 ? -14.413 0.521 19.491 1.00 91.38 90 LEU A O 1
ATOM 722 N N . VAL A 1 91 ? -14.247 2.681 20.119 1.00 89.00 91 VAL A N 1
ATOM 723 C CA . VAL A 1 91 ? -13.296 3.084 19.074 1.00 89.00 91 VAL A CA 1
ATOM 724 C C . VAL A 1 91 ? -11.984 2.317 19.218 1.00 89.00 91 VAL A C 1
ATOM 726 O O . VAL A 1 91 ? -11.499 1.756 18.237 1.00 89.00 91 VAL A O 1
ATOM 729 N N . SER A 1 92 ? -11.428 2.235 20.429 1.00 89.12 92 SER A N 1
ATOM 730 C CA . SER A 1 92 ? -10.174 1.523 20.685 1.00 89.12 92 SER A CA 1
ATOM 731 C C . SER A 1 92 ? -10.280 0.044 20.313 1.00 89.12 92 SER A C 1
ATOM 733 O O . SER A 1 92 ? -9.438 -0.469 19.575 1.00 89.12 92 SER A O 1
ATOM 735 N N . LYS A 1 93 ? -11.334 -0.651 20.756 1.00 91.56 93 LYS A N 1
ATOM 736 C CA . LYS A 1 93 ? -11.529 -2.074 20.449 1.00 91.56 93 LYS A CA 1
ATOM 737 C C . LYS A 1 93 ? -11.816 -2.308 18.964 1.00 91.56 93 LYS A C 1
ATOM 739 O O . LYS A 1 93 ? -11.210 -3.199 18.381 1.00 91.56 93 LYS A O 1
ATOM 744 N N . PHE A 1 94 ? -12.643 -1.470 18.332 1.00 89.19 94 PHE A N 1
ATOM 745 C CA . PHE A 1 94 ? -12.927 -1.555 16.896 1.00 89.19 94 PHE A CA 1
ATOM 746 C C . PHE A 1 94 ? -11.661 -1.376 16.045 1.00 89.19 94 PHE A C 1
ATOM 748 O O . PHE A 1 94 ? -11.410 -2.160 15.131 1.00 89.19 94 PHE A O 1
ATOM 755 N N . ILE A 1 95 ? -10.828 -0.376 16.356 1.00 86.19 95 ILE A N 1
ATOM 756 C CA . ILE A 1 95 ? -9.552 -0.170 15.659 1.00 86.19 95 ILE A CA 1
ATOM 757 C C . ILE A 1 95 ? -8.600 -1.345 15.908 1.00 86.19 95 ILE A C 1
ATOM 759 O O . ILE A 1 95 ? -7.978 -1.814 14.962 1.00 86.19 95 ILE A O 1
ATOM 763 N N . ASN A 1 96 ? -8.512 -1.871 17.132 1.00 88.62 96 ASN A N 1
ATOM 764 C CA . ASN A 1 96 ? -7.648 -3.020 17.415 1.00 88.62 96 ASN A CA 1
ATOM 765 C C . ASN A 1 96 ? -8.108 -4.327 16.739 1.00 88.62 96 ASN A C 1
ATOM 767 O O . ASN A 1 96 ? -7.249 -5.137 16.406 1.00 88.62 96 ASN A O 1
ATOM 771 N N . GLU A 1 97 ? -9.408 -4.515 16.491 1.00 90.38 97 GLU A N 1
ATOM 772 C CA . GLU A 1 97 ? -9.945 -5.659 15.736 1.00 90.38 97 GLU A CA 1
ATOM 773 C C . GLU A 1 97 ? -9.726 -5.495 14.219 1.00 90.38 97 GLU A C 1
ATOM 775 O O . GLU A 1 97 ? -9.104 -6.337 13.568 1.00 90.38 97 GLU A O 1
ATOM 780 N N . PHE A 1 98 ? -10.225 -4.400 13.634 1.00 84.81 98 PHE A N 1
ATOM 781 C CA . PHE A 1 98 ? -10.309 -4.248 12.176 1.00 84.81 98 PHE A CA 1
ATOM 782 C C . PHE A 1 98 ? -9.067 -3.605 11.546 1.00 84.81 98 PHE A C 1
ATOM 784 O O . PHE A 1 98 ? -8.719 -3.926 10.407 1.00 84.81 98 PHE A O 1
ATOM 791 N N . PHE A 1 99 ? -8.373 -2.732 12.280 1.00 83.62 99 PHE A N 1
ATOM 792 C CA . PHE A 1 99 ? -7.209 -1.977 11.805 1.00 83.62 99 PHE A CA 1
ATOM 793 C C . PHE A 1 99 ? -6.045 -1.965 12.823 1.00 83.62 99 PHE A C 1
ATOM 795 O O . PHE A 1 99 ? -5.557 -0.881 13.162 1.00 83.62 99 PHE A O 1
ATOM 802 N N . PRO A 1 100 ? -5.565 -3.137 13.312 1.00 88.62 100 PRO A N 1
ATOM 803 C CA . PRO A 1 100 ? -4.576 -3.204 14.387 1.00 88.62 100 PRO A CA 1
ATOM 804 C C . PRO A 1 100 ? -3.387 -2.257 14.149 1.00 88.62 100 PRO A C 1
ATOM 806 O O . PRO A 1 100 ? -2.825 -2.270 13.045 1.00 88.62 100 PRO A O 1
ATOM 809 N N . PRO A 1 101 ? -2.937 -1.468 15.145 1.00 87.31 101 PRO A N 1
ATOM 810 C CA . PRO A 1 101 ? -1.823 -0.534 14.963 1.00 87.31 101 PRO A CA 1
ATOM 811 C C . PRO A 1 101 ? -0.535 -1.204 14.458 1.00 87.31 101 PRO A C 1
ATOM 813 O O . PRO A 1 101 ? 0.175 -0.638 13.627 1.00 87.31 101 PRO A O 1
ATOM 816 N N . SER A 1 102 ? -0.267 -2.443 14.884 1.00 90.94 102 SER A N 1
ATOM 817 C CA . SER A 1 102 ? 0.846 -3.270 14.396 1.00 90.94 102 SER A CA 1
ATOM 818 C C . SER A 1 102 ? 0.733 -3.596 12.903 1.00 90.94 102 SER A C 1
ATOM 820 O O . SER A 1 102 ? 1.698 -3.413 12.162 1.00 90.94 102 SER A O 1
ATOM 822 N N . ARG A 1 103 ? -0.453 -4.009 12.436 1.00 89.75 103 ARG A N 1
ATOM 823 C CA . ARG A 1 103 ? -0.733 -4.283 11.018 1.00 89.75 103 ARG A CA 1
ATOM 824 C C . ARG A 1 103 ? -0.652 -3.012 10.176 1.00 89.75 103 ARG A C 1
ATOM 826 O O . ARG A 1 103 ? -0.021 -3.026 9.126 1.00 89.75 103 ARG A O 1
ATOM 833 N N . THR A 1 104 ? -1.230 -1.915 10.662 1.00 89.12 104 THR A N 1
ATOM 834 C CA . THR A 1 104 ? -1.128 -0.586 10.037 1.00 89.12 104 THR A CA 1
ATOM 835 C C . THR A 1 104 ? 0.337 -0.163 9.884 1.00 89.12 104 THR A C 1
ATOM 837 O O . THR A 1 104 ? 0.740 0.306 8.824 1.00 89.12 104 THR A O 1
ATOM 840 N N . THR A 1 105 ? 1.160 -0.393 10.912 1.00 92.75 105 THR A N 1
ATOM 841 C CA . THR A 1 105 ? 2.599 -0.088 10.883 1.00 92.75 105 THR A CA 1
ATOM 842 C C . THR A 1 105 ? 3.354 -0.977 9.890 1.00 92.75 105 THR A C 1
ATOM 844 O O . THR A 1 105 ? 4.159 -0.458 9.121 1.00 92.75 105 THR A O 1
ATOM 847 N N . SER A 1 106 ? 3.066 -2.286 9.846 1.00 93.75 106 SER A N 1
ATOM 848 C CA . SER A 1 106 ? 3.644 -3.206 8.850 1.00 93.75 106 SER A CA 1
ATOM 849 C C . SER A 1 106 ? 3.333 -2.746 7.429 1.00 93.75 106 SER A C 1
ATOM 851 O O . SER A 1 106 ? 4.253 -2.501 6.659 1.00 93.75 106 SER A O 1
ATOM 853 N N . LEU A 1 107 ? 2.056 -2.500 7.120 1.00 93.31 107 LEU A N 1
ATOM 854 C CA . LEU A 1 107 ? 1.627 -2.078 5.787 1.00 93.31 107 LEU A CA 1
ATOM 855 C C . LEU A 1 107 ? 2.253 -0.740 5.375 1.00 93.31 107 LEU A C 1
ATOM 857 O O . LEU A 1 107 ? 2.711 -0.610 4.244 1.00 93.31 107 LEU A O 1
ATOM 861 N N . ARG A 1 108 ? 2.355 0.243 6.282 1.00 93.50 108 ARG A N 1
ATOM 862 C CA . ARG A 1 108 ? 3.055 1.509 5.991 1.00 93.50 108 ARG A CA 1
ATOM 863 C C . ARG A 1 108 ? 4.545 1.291 5.717 1.00 93.50 108 ARG A C 1
ATOM 865 O O . ARG A 1 108 ? 5.073 1.916 4.802 1.00 93.50 108 ARG A O 1
ATOM 872 N N . ASN A 1 109 ? 5.204 0.382 6.437 1.00 94.56 109 ASN A N 1
ATOM 873 C CA . ASN A 1 109 ? 6.596 0.012 6.169 1.00 94.56 109 ASN A CA 1
ATOM 874 C C . ASN A 1 109 ? 6.752 -0.747 4.839 1.00 94.56 109 ASN A C 1
ATOM 876 O O . ASN A 1 109 ? 7.715 -0.496 4.120 1.00 94.56 109 ASN A O 1
ATOM 880 N N . GLU A 1 110 ? 5.821 -1.633 4.486 1.00 96.12 110 GLU A N 1
ATOM 881 C CA . GLU A 1 110 ? 5.808 -2.371 3.214 1.00 96.12 110 GLU A CA 1
ATOM 882 C C . GLU A 1 110 ? 5.552 -1.447 2.013 1.00 96.12 110 GLU A C 1
ATOM 884 O O . GLU A 1 110 ? 6.167 -1.629 0.965 1.00 96.12 110 GLU A O 1
ATOM 889 N N . ILE A 1 111 ? 4.708 -0.419 2.175 1.00 94.88 111 ILE A N 1
ATOM 890 C CA . ILE A 1 111 ? 4.528 0.655 1.188 1.00 94.88 111 ILE A CA 1
ATOM 891 C C . ILE A 1 111 ? 5.827 1.458 1.047 1.00 94.88 111 ILE A C 1
ATOM 893 O O . ILE A 1 111 ? 6.304 1.640 -0.067 1.00 94.88 111 ILE A O 1
ATOM 897 N N . LEU A 1 112 ? 6.414 1.927 2.155 1.00 94.19 112 LEU A N 1
ATOM 898 C CA . LEU A 1 112 ? 7.609 2.787 2.145 1.00 94.19 112 LEU A CA 1
ATOM 899 C C . LEU A 1 112 ? 8.863 2.098 1.596 1.00 94.19 112 LEU A C 1
ATOM 901 O O . LEU A 1 112 ? 9.657 2.741 0.917 1.00 94.19 112 LEU A O 1
ATOM 905 N N . ASN A 1 113 ? 9.033 0.808 1.890 1.00 96.00 113 ASN A N 1
ATOM 906 C CA . ASN A 1 113 ? 10.161 -0.009 1.438 1.00 96.00 113 ASN A CA 1
ATOM 907 C C . ASN A 1 113 ? 9.781 -0.892 0.239 1.00 96.00 113 ASN A C 1
ATOM 909 O O . ASN A 1 113 ? 10.397 -1.938 0.023 1.00 96.00 113 ASN A O 1
ATOM 913 N N . PHE A 1 114 ? 8.746 -0.509 -0.516 1.00 97.75 114 PHE A N 1
ATOM 914 C CA . PHE A 1 114 ? 8.344 -1.241 -1.707 1.00 97.75 114 PHE A CA 1
ATOM 915 C C . PHE A 1 114 ? 9.514 -1.321 -2.695 1.00 97.75 114 PHE A C 1
ATOM 917 O O . PHE A 1 114 ? 10.23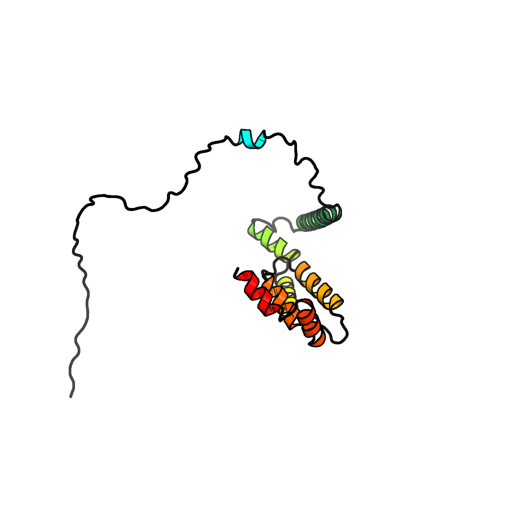6 -0.349 -2.906 1.00 97.75 114 PHE A O 1
ATOM 924 N N . GLN A 1 115 ? 9.693 -2.492 -3.299 1.00 97.62 115 GLN A N 1
ATOM 925 C CA . GLN A 1 115 ? 10.639 -2.746 -4.382 1.00 97.62 115 GLN A CA 1
ATOM 926 C C . GLN A 1 115 ? 9.978 -3.688 -5.384 1.00 97.62 115 GLN A C 1
ATOM 928 O O . GLN A 1 115 ? 9.287 -4.637 -4.987 1.00 97.62 115 GLN A O 1
ATOM 933 N N . GLN A 1 116 ? 10.188 -3.423 -6.670 1.00 97.75 116 GLN A N 1
ATOM 934 C CA . GLN A 1 116 ? 9.896 -4.369 -7.738 1.00 97.75 116 GLN A CA 1
ATOM 935 C C . GLN A 1 116 ? 10.865 -5.555 -7.643 1.00 97.75 116 GLN A C 1
ATOM 937 O O . GLN A 1 116 ? 12.058 -5.377 -7.381 1.00 97.75 116 GLN A O 1
ATOM 942 N N . ARG A 1 117 ? 10.361 -6.775 -7.831 1.00 97.25 117 ARG A N 1
ATOM 943 C CA . ARG A 1 117 ? 11.198 -7.984 -7.835 1.00 97.25 117 ARG A CA 1
ATOM 944 C C . ARG A 1 117 ? 11.870 -8.166 -9.197 1.00 97.25 117 ARG A C 1
ATOM 946 O O . ARG A 1 117 ? 11.377 -7.688 -10.210 1.00 97.25 117 ARG A O 1
ATOM 953 N N . PHE A 1 118 ? 12.995 -8.876 -9.224 1.00 93.12 118 PHE A N 1
ATOM 954 C CA . PHE A 1 118 ? 13.777 -9.096 -10.450 1.00 93.12 118 PHE A CA 1
ATOM 955 C C . PHE A 1 118 ? 12.998 -9.838 -11.555 1.00 93.12 118 PHE A C 1
ATOM 957 O O . PHE A 1 118 ? 13.253 -9.630 -12.737 1.00 93.12 118 PHE A O 1
ATOM 964 N N . ASP A 1 119 ? 12.064 -10.700 -11.163 1.00 94.44 119 ASP A N 1
ATOM 965 C CA . ASP A 1 119 ? 11.219 -11.540 -12.013 1.00 94.44 119 ASP A CA 1
ATOM 966 C C . ASP A 1 119 ? 9.790 -10.994 -12.204 1.00 94.44 119 ASP A C 1
ATOM 968 O O . ASP A 1 119 ? 8.976 -11.629 -12.867 1.00 94.44 119 ASP A O 1
ATOM 972 N N . GLU A 1 120 ? 9.478 -9.827 -11.637 1.00 96.88 120 GLU A N 1
ATOM 973 C CA . GLU A 1 120 ? 8.134 -9.244 -11.602 1.00 96.88 120 GLU A CA 1
ATOM 974 C C . GLU A 1 120 ? 7.991 -8.128 -12.642 1.00 96.88 120 GLU A C 1
ATOM 976 O O . GLU A 1 120 ? 8.766 -7.166 -12.664 1.00 96.88 120 GLU A O 1
ATOM 981 N N . SER A 1 121 ? 6.968 -8.222 -13.490 1.00 95.50 121 SER A N 1
ATOM 982 C CA . SER A 1 121 ? 6.674 -7.182 -14.476 1.00 95.50 121 SER A CA 1
ATOM 983 C C . SER A 1 121 ? 6.180 -5.887 -13.821 1.00 95.50 121 SER A C 1
ATOM 985 O O . SER A 1 121 ? 5.607 -5.892 -12.728 1.00 95.50 121 SER A O 1
ATOM 987 N N . PHE A 1 122 ? 6.319 -4.764 -14.534 1.00 94.06 1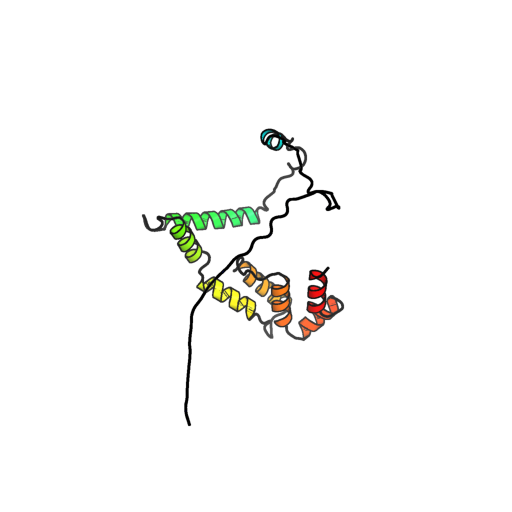22 PHE A N 1
ATOM 988 C CA . PHE A 1 122 ? 5.767 -3.468 -14.122 1.00 94.06 122 PHE A CA 1
ATOM 989 C C . PHE A 1 122 ? 4.293 -3.549 -13.680 1.00 94.06 122 PHE A C 1
ATOM 991 O O . PHE A 1 122 ? 3.899 -2.924 -12.695 1.00 94.06 122 PHE A O 1
ATOM 998 N N . HIS A 1 123 ? 3.470 -4.325 -14.395 1.00 94.12 123 HIS A N 1
ATOM 999 C CA . HIS A 1 123 ? 2.041 -4.455 -14.106 1.00 94.12 123 HIS A CA 1
ATOM 1000 C C . HIS A 1 123 ? 1.778 -5.203 -12.794 1.00 94.12 123 HIS A C 1
ATOM 1002 O O . HIS A 1 123 ? 0.976 -4.737 -11.987 1.00 94.12 123 HIS A O 1
ATOM 1008 N N . GLU A 1 124 ? 2.489 -6.305 -12.548 1.00 96.62 124 GLU A N 1
ATOM 1009 C CA . GLU A 1 124 ? 2.385 -7.076 -11.302 1.00 96.62 124 GLU A CA 1
ATOM 1010 C C . GLU A 1 124 ? 2.869 -6.256 -10.099 1.00 96.62 124 GLU A C 1
ATOM 1012 O O . GLU A 1 124 ? 2.198 -6.213 -9.065 1.00 96.62 124 GLU A O 1
ATOM 1017 N N . ALA A 1 125 ? 3.977 -5.521 -10.256 1.00 97.19 125 ALA A N 1
ATOM 1018 C CA . ALA A 1 125 ? 4.464 -4.592 -9.241 1.00 97.19 125 ALA A CA 1
ATOM 1019 C C . ALA A 1 125 ? 3.439 -3.479 -8.950 1.00 97.19 125 ALA A C 1
ATOM 1021 O O . ALA A 1 125 ? 3.173 -3.167 -7.788 1.00 97.19 125 ALA A O 1
ATOM 1022 N N . TRP A 1 126 ? 2.820 -2.902 -9.984 1.00 96.00 126 TRP A N 1
ATOM 1023 C CA . TRP A 1 126 ? 1.794 -1.869 -9.826 1.00 96.00 126 TRP A CA 1
ATOM 1024 C C . TRP A 1 126 ? 0.531 -2.393 -9.131 1.00 96.00 126 TRP A C 1
ATOM 1026 O O . TRP A 1 126 ? -0.010 -1.722 -8.249 1.00 96.00 126 TRP A O 1
ATOM 1036 N N . ASP A 1 127 ? 0.060 -3.591 -9.486 1.00 96.38 127 ASP A N 1
ATOM 1037 C CA . ASP A 1 127 ? -1.079 -4.232 -8.822 1.00 96.38 127 ASP A CA 1
ATOM 1038 C C . ASP A 1 127 ? -0.775 -4.530 -7.348 1.00 96.38 127 ASP A C 1
ATOM 1040 O O . ASP A 1 127 ? -1.542 -4.115 -6.474 1.00 96.38 127 ASP A O 1
ATOM 1044 N N . ARG A 1 128 ? 0.399 -5.103 -7.049 1.00 97.94 128 ARG A N 1
ATOM 1045 C CA . ARG A 1 128 ? 0.853 -5.348 -5.672 1.00 97.94 128 ARG A CA 1
ATOM 1046 C C . ARG A 1 128 ? 0.978 -4.057 -4.854 1.00 97.94 128 ARG A C 1
ATOM 1048 O O . ARG A 1 128 ? 0.613 -4.047 -3.679 1.00 97.94 128 ARG A O 1
ATOM 1055 N N . TYR A 1 129 ? 1.444 -2.962 -5.458 1.00 96.25 129 TYR A N 1
ATOM 1056 C CA . TYR A 1 129 ? 1.520 -1.658 -4.794 1.00 96.25 129 TYR A CA 1
ATOM 1057 C C . TYR A 1 129 ? 0.127 -1.090 -4.467 1.00 96.25 129 TYR A C 1
ATOM 1059 O O . TYR A 1 129 ? -0.125 -0.674 -3.334 1.00 96.25 129 TYR A O 1
ATOM 1067 N N . LYS A 1 130 ? -0.818 -1.145 -5.417 1.00 93.19 130 LYS A N 1
ATOM 1068 C CA . LYS A 1 130 ? -2.214 -0.728 -5.185 1.00 93.19 130 LYS A CA 1
ATOM 1069 C C . LYS A 1 130 ? -2.894 -1.551 -4.093 1.00 93.19 130 LYS A C 1
ATOM 1071 O O . LYS A 1 130 ? -3.671 -0.993 -3.321 1.00 93.19 130 LYS A O 1
ATOM 1076 N N . ASP A 1 131 ? -2.614 -2.847 -4.004 1.00 95.19 131 ASP A N 1
ATOM 1077 C CA . ASP A 1 131 ? -3.203 -3.708 -2.975 1.00 95.19 131 ASP A CA 1
ATOM 1078 C C . ASP A 1 131 ? -2.676 -3.400 -1.568 1.00 95.19 131 ASP A C 1
ATOM 1080 O O . ASP A 1 131 ? -3.461 -3.401 -0.617 1.00 95.19 131 ASP A O 1
ATOM 1084 N N . LEU A 1 132 ? -1.403 -3.010 -1.430 1.00 94.25 132 LEU A N 1
ATOM 1085 C CA . LEU A 1 132 ? -0.871 -2.478 -0.169 1.00 94.25 132 LEU A CA 1
ATOM 1086 C C . LEU A 1 132 ? -1.573 -1.174 0.249 1.00 94.25 132 LEU A C 1
ATOM 1088 O O . LEU A 1 132 ? -1.973 -1.041 1.408 1.00 94.25 132 LEU A O 1
ATOM 1092 N N . LEU A 1 133 ? -1.792 -0.240 -0.688 1.00 91.31 133 LEU A N 1
ATOM 1093 C CA . LEU A 1 133 ? -2.537 1.000 -0.421 1.00 91.31 133 LEU A CA 1
ATOM 1094 C C . LEU A 1 133 ? -3.990 0.704 0.004 1.00 91.31 133 LEU A C 1
ATOM 1096 O O . LEU A 1 133 ? -4.459 1.209 1.024 1.00 91.31 133 LEU A O 1
ATOM 1100 N N . ARG A 1 134 ? -4.686 -0.189 -0.715 1.00 90.56 134 ARG A N 1
ATOM 1101 C CA . ARG A 1 134 ? -6.061 -0.633 -0.399 1.00 90.56 134 ARG A CA 1
ATOM 1102 C C . ARG A 1 134 ? -6.174 -1.329 0.959 1.00 90.56 134 ARG A C 1
ATOM 1104 O O . ARG A 1 134 ? -7.217 -1.223 1.605 1.00 90.56 134 ARG A O 1
ATOM 1111 N N . ALA A 1 135 ? -5.133 -2.043 1.389 1.00 87.69 135 ALA A N 1
ATOM 1112 C CA . ALA A 1 135 ? -5.086 -2.715 2.686 1.00 87.69 135 ALA A CA 1
ATOM 1113 C C . ALA A 1 135 ? -4.893 -1.744 3.868 1.00 87.69 135 ALA A C 1
ATOM 1115 O O . ALA A 1 135 ? -5.227 -2.096 5.001 1.00 87.69 135 ALA A O 1
ATOM 1116 N N . CYS A 1 136 ? -4.387 -0.532 3.619 1.00 86.19 136 CYS A N 1
ATOM 1117 C CA . CYS A 1 136 ? -4.151 0.500 4.626 1.00 86.19 136 CYS A CA 1
ATOM 1118 C C . CYS A 1 136 ? -4.761 1.851 4.191 1.00 86.19 136 CYS A C 1
ATOM 1120 O O . CYS A 1 136 ? -4.019 2.808 3.998 1.00 86.19 136 CYS A O 1
ATOM 1122 N N . PRO A 1 137 ? -6.095 1.982 4.051 1.00 78.44 137 PRO A N 1
ATOM 1123 C CA . PRO A 1 137 ? -6.726 3.198 3.511 1.00 78.44 137 PRO A CA 1
ATOM 1124 C C . PRO A 1 137 ? -6.444 4.471 4.338 1.00 78.44 137 PRO A C 1
ATOM 1126 O O . PRO A 1 137 ? -6.530 5.583 3.831 1.00 78.44 137 PRO A O 1
ATOM 1129 N N . HIS A 1 138 ? -6.070 4.309 5.607 1.00 79.50 138 HIS A N 1
ATOM 1130 C CA . HIS A 1 138 ? -5.610 5.331 6.553 1.00 79.50 138 HIS A CA 1
ATOM 1131 C C . HIS A 1 138 ? -4.068 5.451 6.586 1.00 79.50 138 HIS A C 1
ATOM 1133 O O . HIS A 1 138 ? -3.449 5.557 7.646 1.00 79.50 138 HIS A O 1
ATOM 1139 N N . HIS A 1 139 ? -3.415 5.365 5.421 1.00 77.56 139 HIS A N 1
ATOM 1140 C CA . HIS A 1 139 ? -1.952 5.447 5.287 1.00 77.56 139 HIS A CA 1
ATOM 1141 C C . HIS A 1 139 ? -1.386 6.878 5.256 1.00 77.56 139 HIS A C 1
ATOM 1143 O O . HIS A 1 139 ? -0.170 7.046 5.292 1.00 77.56 139 HIS A O 1
ATOM 1149 N N . ASP A 1 140 ? -2.237 7.901 5.137 1.00 84.44 140 ASP A N 1
ATOM 1150 C CA . ASP A 1 140 ? -1.923 9.346 5.072 1.00 84.44 140 ASP A CA 1
ATOM 1151 C C . ASP A 1 140 ? -0.956 9.814 3.960 1.00 84.44 140 ASP A C 1
ATOM 1153 O O . ASP A 1 140 ? -0.726 11.012 3.807 1.00 84.44 140 ASP A O 1
ATOM 1157 N N . PHE A 1 141 ? -0.394 8.909 3.153 1.00 85.12 141 PHE A N 1
ATOM 1158 C CA . PHE A 1 141 ? 0.429 9.271 1.998 1.00 85.12 141 PHE A CA 1
ATOM 1159 C C . PHE A 1 141 ? -0.381 10.026 0.935 1.00 85.12 141 PHE A C 1
ATOM 1161 O O . PHE A 1 141 ? -1.323 9.474 0.363 1.00 85.12 141 PHE A O 1
ATOM 1168 N N . ILE A 1 142 ? 0.035 11.254 0.621 1.00 87.69 142 ILE A N 1
ATOM 1169 C CA . ILE A 1 142 ? -0.464 12.027 -0.528 1.00 87.69 142 ILE A CA 1
ATOM 1170 C C . ILE A 1 142 ? -0.055 11.375 -1.860 1.00 87.69 142 ILE A C 1
ATOM 1172 O O . ILE A 1 142 ? 0.963 10.685 -1.926 1.00 87.69 142 ILE A O 1
ATOM 1176 N N . GLU A 1 143 ? -0.800 11.632 -2.936 1.00 86.88 143 GLU A N 1
ATOM 1177 C CA . GLU A 1 143 ? -0.587 11.004 -4.255 1.00 86.88 143 GLU A CA 1
ATOM 1178 C C . GLU A 1 143 ? 0.846 11.173 -4.787 1.00 86.88 143 GLU A C 1
ATOM 1180 O O . GLU A 1 143 ? 1.463 10.198 -5.208 1.00 86.88 143 GLU A O 1
ATOM 1185 N N . LEU A 1 144 ? 1.427 12.376 -4.672 1.00 88.31 144 LEU A N 1
ATOM 1186 C CA . LEU A 1 144 ? 2.823 12.645 -5.050 1.00 88.31 144 LEU A CA 1
ATOM 1187 C C . LEU A 1 144 ? 3.819 11.739 -4.302 1.00 88.31 144 LEU A C 1
ATOM 1189 O O . LEU A 1 144 ? 4.794 11.270 -4.886 1.00 88.31 144 LEU A O 1
ATOM 1193 N N . HIS A 1 145 ? 3.574 11.473 -3.016 1.00 88.88 145 HIS A N 1
ATOM 1194 C CA . HIS A 1 145 ? 4.419 10.581 -2.226 1.00 88.88 145 HIS A CA 1
ATOM 1195 C C . HIS A 1 145 ? 4.259 9.128 -2.690 1.00 88.88 145 HIS A C 1
ATOM 1197 O O . HIS A 1 145 ? 5.259 8.438 -2.853 1.00 88.88 145 HIS A O 1
ATOM 1203 N N . GLN A 1 146 ? 3.027 8.677 -2.955 1.00 92.12 146 GLN A N 1
ATOM 1204 C CA . GLN A 1 146 ? 2.766 7.334 -3.490 1.00 92.12 146 GLN A CA 1
ATOM 1205 C C . GLN A 1 146 ? 3.466 7.127 -4.845 1.00 92.12 146 GLN A C 1
ATOM 1207 O O . GLN A 1 146 ? 4.173 6.139 -5.040 1.00 92.12 146 GLN A O 1
ATOM 1212 N N . LEU A 1 147 ? 3.341 8.101 -5.755 1.00 91.88 147 LEU A N 1
ATOM 1213 C CA . LEU A 1 147 ? 3.991 8.090 -7.065 1.00 91.88 147 LEU A CA 1
ATOM 1214 C C . LEU A 1 147 ? 5.518 8.054 -6.943 1.00 91.88 147 LEU A C 1
ATOM 1216 O O . LEU A 1 147 ? 6.171 7.262 -7.618 1.00 91.88 147 LEU A O 1
ATOM 1220 N N . ASN A 1 148 ? 6.087 8.883 -6.063 1.00 91.75 148 ASN A N 1
ATOM 1221 C CA . ASN A 1 148 ? 7.523 8.915 -5.810 1.00 91.75 148 ASN A CA 1
ATOM 1222 C C . ASN A 1 148 ? 8.032 7.591 -5.221 1.00 91.75 148 ASN A C 1
ATOM 1224 O O . ASN A 1 148 ? 9.058 7.081 -5.665 1.00 91.75 148 ASN A O 1
ATOM 1228 N N . THR A 1 149 ? 7.324 7.013 -4.249 1.00 94.69 149 THR A N 1
ATOM 1229 C CA . THR A 1 149 ? 7.665 5.703 -3.683 1.00 94.69 149 THR A CA 1
ATOM 1230 C C . THR A 1 149 ? 7.629 4.613 -4.753 1.00 94.69 149 THR A C 1
ATOM 1232 O O . THR A 1 149 ? 8.604 3.880 -4.884 1.00 94.69 149 THR A O 1
ATOM 1235 N N . PHE A 1 150 ? 6.566 4.540 -5.562 1.00 95.81 150 PHE A N 1
ATOM 1236 C CA . PHE A 1 150 ? 6.464 3.534 -6.620 1.00 95.81 150 PHE A CA 1
ATOM 1237 C C . PHE A 1 150 ? 7.535 3.713 -7.706 1.00 95.81 150 PHE A C 1
ATOM 1239 O O . PHE A 1 150 ? 8.233 2.758 -8.023 1.00 95.81 150 PHE A O 1
ATOM 1246 N N . TYR A 1 151 ? 7.735 4.929 -8.227 1.00 94.94 151 TYR A N 1
ATOM 1247 C CA . TYR A 1 151 ? 8.745 5.199 -9.259 1.00 94.94 151 TYR A CA 1
ATOM 1248 C C . TYR A 1 151 ? 10.155 4.789 -8.805 1.00 94.94 151 TYR A C 1
ATOM 1250 O O . TYR A 1 151 ? 10.848 4.072 -9.524 1.00 94.94 151 TYR A O 1
ATOM 1258 N N . ASN A 1 152 ? 10.573 5.194 -7.599 1.00 95.12 152 ASN A N 1
ATOM 1259 C CA . ASN A 1 152 ? 11.915 4.887 -7.086 1.00 95.12 152 ASN A CA 1
ATOM 1260 C C . ASN A 1 152 ? 12.111 3.396 -6.751 1.00 95.12 152 ASN A C 1
ATOM 1262 O O . ASN A 1 152 ? 13.247 2.954 -6.599 1.00 95.12 152 ASN A O 1
ATOM 1266 N N . ALA A 1 153 ? 11.021 2.634 -6.640 1.00 96.94 153 ALA A N 1
ATOM 1267 C CA . ALA A 1 153 ? 11.020 1.199 -6.383 1.00 96.94 153 ALA A CA 1
ATOM 1268 C C . ALA A 1 153 ? 11.107 0.328 -7.650 1.00 96.94 153 ALA A C 1
ATOM 1270 O O . ALA A 1 153 ? 11.344 -0.877 -7.537 1.00 96.94 153 ALA A O 1
ATOM 1271 N N . LEU A 1 154 ? 10.883 0.914 -8.832 1.00 96.62 154 LEU A N 1
ATOM 1272 C CA . LEU A 1 154 ? 10.995 0.233 -10.122 1.00 96.62 154 LEU A CA 1
ATOM 1273 C C . LEU A 1 154 ? 12.452 -0.070 -10.483 1.00 96.62 154 LEU A C 1
ATOM 1275 O O . LEU A 1 154 ? 13.374 0.651 -10.094 1.00 96.62 154 LEU A O 1
ATOM 1279 N N . ASN A 1 155 ? 12.651 -1.099 -11.306 1.00 95.94 155 ASN A N 1
ATOM 1280 C CA . ASN A 1 155 ? 13.937 -1.337 -11.951 1.00 95.94 155 ASN A CA 1
ATOM 1281 C C . ASN A 1 155 ? 14.260 -0.221 -12.983 1.00 95.94 155 ASN A C 1
ATOM 1283 O O . ASN A 1 155 ? 13.343 0.442 -13.479 1.00 95.94 155 ASN A O 1
ATOM 1287 N N . PRO A 1 156 ? 15.541 -0.011 -13.352 1.00 95.19 156 PRO A N 1
ATOM 1288 C CA . PRO A 1 156 ? 15.928 1.067 -14.269 1.00 95.19 156 PRO A CA 1
ATOM 1289 C C . PRO A 1 156 ? 15.248 1.013 -15.646 1.00 95.19 156 PRO A C 1
ATOM 1291 O O . PRO A 1 156 ? 14.882 2.054 -16.180 1.00 95.19 156 PRO A O 1
ATOM 1294 N N . THR A 1 157 ? 15.020 -0.180 -16.201 1.00 94.44 157 THR A N 1
ATOM 1295 C CA . THR A 1 157 ? 14.384 -0.361 -17.518 1.00 94.44 157 THR A CA 1
ATOM 1296 C C . THR A 1 157 ? 12.931 0.117 -17.517 1.00 94.44 157 THR A C 1
ATOM 1298 O O . THR A 1 157 ? 12.486 0.764 -18.469 1.00 94.44 157 THR A O 1
ATOM 1301 N N . ASP A 1 158 ? 12.194 -0.158 -16.440 1.00 94.88 158 ASP A N 1
ATOM 1302 C CA . ASP A 1 158 ? 10.812 0.299 -16.280 1.00 94.88 158 ASP A CA 1
ATOM 1303 C C . ASP A 1 158 ? 10.740 1.797 -15.940 1.00 94.88 158 ASP A C 1
ATOM 1305 O O . ASP A 1 158 ? 9.850 2.490 -16.439 1.00 94.88 158 ASP A O 1
ATOM 1309 N N . GLN A 1 159 ? 11.710 2.341 -15.190 1.00 95.06 159 GLN A N 1
ATOM 1310 C CA . GLN A 1 159 ? 11.849 3.795 -15.010 1.00 95.06 159 GLN A CA 1
ATOM 1311 C C . GLN A 1 159 ? 12.100 4.515 -16.344 1.00 95.06 159 GLN A C 1
ATOM 1313 O O . GLN A 1 159 ? 11.426 5.504 -16.642 1.00 95.06 159 GLN A O 1
ATOM 1318 N N . ASP A 1 160 ? 13.031 4.025 -17.166 1.00 92.81 160 ASP A N 1
ATOM 1319 C CA . ASP A 1 160 ? 13.349 4.601 -18.477 1.00 92.81 160 ASP A CA 1
ATOM 1320 C C . ASP A 1 160 ? 12.154 4.521 -19.435 1.00 92.81 160 ASP A C 1
ATOM 1322 O O . ASP A 1 160 ? 11.810 5.512 -20.084 1.00 92.81 160 ASP A O 1
ATOM 1326 N N . SER A 1 161 ? 11.461 3.378 -19.464 1.00 92.88 161 SER A N 1
ATOM 1327 C CA . SER A 1 161 ? 10.246 3.186 -20.266 1.00 92.88 161 SER A CA 1
ATOM 1328 C C . SER A 1 161 ? 9.129 4.151 -19.856 1.00 92.88 161 SER A C 1
ATOM 1330 O O . SER A 1 161 ? 8.478 4.757 -20.711 1.00 92.88 161 SER A O 1
ATOM 1332 N N . LEU A 1 162 ? 8.941 4.358 -18.549 1.00 90.31 162 LEU A N 1
ATOM 1333 C CA . LEU A 1 162 ? 7.946 5.281 -18.008 1.00 90.31 162 LEU A CA 1
ATOM 1334 C C . LEU A 1 162 ? 8.303 6.751 -18.298 1.00 90.31 162 LEU A C 1
ATOM 1336 O O . LEU A 1 162 ? 7.436 7.521 -18.715 1.00 90.31 162 LEU A O 1
ATOM 1340 N N . ASN A 1 163 ? 9.579 7.130 -18.163 1.00 90.56 163 ASN A N 1
ATOM 1341 C CA . ASN A 1 163 ? 10.080 8.461 -18.524 1.00 90.56 163 ASN A CA 1
ATOM 1342 C C . ASN A 1 163 ? 9.941 8.749 -20.032 1.00 90.56 163 ASN A C 1
ATOM 1344 O O . ASN A 1 163 ? 9.602 9.868 -20.427 1.00 90.56 163 ASN A O 1
ATOM 1348 N N . ALA A 1 164 ? 10.167 7.746 -20.886 1.00 91.00 164 ALA A N 1
ATOM 1349 C CA . ALA A 1 164 ? 9.950 7.859 -22.326 1.00 91.00 164 ALA A CA 1
ATOM 1350 C C . ALA A 1 164 ? 8.461 8.067 -22.654 1.00 91.00 164 ALA A C 1
ATOM 1352 O O . ALA A 1 164 ? 8.126 8.984 -23.406 1.00 91.00 164 ALA A O 1
ATOM 1353 N N . ALA A 1 165 ? 7.567 7.284 -22.038 1.00 89.00 165 ALA A N 1
ATOM 1354 C CA . ALA A 1 165 ? 6.121 7.375 -22.248 1.00 89.00 165 ALA A CA 1
ATOM 1355 C C . ALA A 1 165 ? 5.537 8.748 -21.866 1.00 89.00 165 ALA A C 1
ATOM 1357 O O . ALA A 1 165 ? 4.659 9.256 -22.564 1.00 89.00 165 ALA A O 1
ATOM 1358 N N . VAL A 1 166 ? 6.042 9.380 -20.798 1.00 85.88 166 VAL A N 1
ATOM 1359 C CA . VAL A 1 166 ? 5.6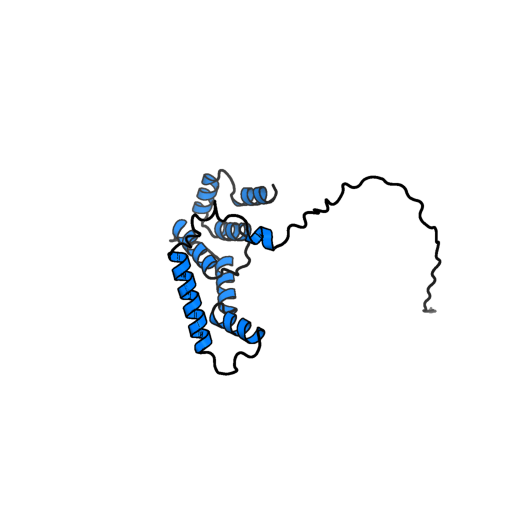03 10.727 -20.385 1.00 85.88 166 VAL A CA 1
ATOM 1360 C C . VAL A 1 166 ? 6.426 11.863 -21.002 1.00 85.88 166 VAL A C 1
ATOM 1362 O O . VAL A 1 166 ? 6.170 13.028 -20.704 1.00 85.88 166 VAL A O 1
ATOM 1365 N N . GLY A 1 167 ? 7.400 11.572 -21.871 1.00 85.12 167 GLY A N 1
ATOM 1366 C CA . GLY A 1 167 ? 8.217 12.586 -22.545 1.00 85.12 167 GLY A CA 1
ATOM 1367 C C . GLY A 1 167 ? 9.055 13.437 -21.582 1.00 85.12 167 GLY A C 1
ATOM 1368 O O . GLY A 1 167 ? 9.075 14.668 -21.693 1.00 85.12 167 GLY A O 1
ATOM 1369 N N . GLY A 1 168 ? 9.693 12.808 -20.594 1.00 83.56 168 GLY A N 1
ATOM 1370 C CA . GLY A 1 168 ? 10.571 13.459 -19.618 1.00 83.56 168 GLY A CA 1
ATOM 1371 C C . GLY A 1 168 ? 10.594 12.743 -18.268 1.00 83.56 168 GLY A C 1
ATOM 1372 O O . GLY A 1 168 ? 9.932 11.732 -18.078 1.00 83.56 168 GLY A O 1
ATOM 1373 N N . ASN A 1 169 ? 11.342 13.279 -17.301 1.00 84.69 169 ASN A N 1
ATOM 1374 C CA . ASN A 1 169 ? 11.356 12.710 -15.953 1.00 84.69 169 ASN A CA 1
ATOM 1375 C C . ASN A 1 169 ? 9.987 12.884 -15.265 1.00 84.69 169 ASN A C 1
ATOM 1377 O O . ASN A 1 169 ? 9.522 14.015 -15.089 1.00 84.69 169 ASN A O 1
ATOM 1381 N N . LEU A 1 170 ? 9.375 11.769 -14.856 1.00 81.50 170 LEU A N 1
ATOM 1382 C CA . LEU A 1 170 ? 8.032 11.735 -14.267 1.00 81.50 170 LEU A CA 1
ATOM 1383 C C . LEU A 1 170 ? 7.918 12.572 -12.985 1.00 81.50 170 LEU A C 1
ATOM 1385 O O . LEU A 1 170 ? 6.995 13.376 -12.852 1.00 81.50 170 LEU A O 1
ATOM 1389 N N . LEU A 1 171 ? 8.874 12.414 -12.063 1.00 82.19 171 LEU A N 1
ATOM 1390 C CA . LEU A 1 171 ? 8.866 13.111 -10.774 1.00 82.19 171 LEU A CA 1
ATOM 1391 C C . LEU A 1 171 ? 8.936 14.630 -10.964 1.00 82.19 171 LEU A C 1
ATOM 1393 O O . LEU A 1 171 ? 8.165 15.364 -10.352 1.00 82.19 171 LEU A O 1
ATOM 1397 N N . LYS A 1 172 ? 9.797 15.094 -11.880 1.00 77.75 172 LYS A N 1
ATOM 1398 C CA . LYS A 1 172 ? 9.945 16.515 -12.218 1.00 77.75 172 LYS A CA 1
ATOM 1399 C C . LYS A 1 172 ? 8.652 17.132 -12.765 1.00 77.75 172 LYS A C 1
ATOM 1401 O O . LYS A 1 172 ? 8.374 18.291 -12.460 1.00 77.75 172 LYS A O 1
ATOM 1406 N N . ARG A 1 173 ? 7.871 16.387 -13.559 1.00 71.94 173 ARG A N 1
ATOM 1407 C CA . ARG A 1 173 ? 6.551 16.849 -14.029 1.00 71.94 173 ARG A CA 1
ATOM 1408 C C . ARG A 1 173 ? 5.555 16.932 -12.876 1.00 71.94 173 ARG A C 1
ATOM 1410 O O . ARG A 1 173 ? 5.025 18.005 -12.626 1.00 71.94 173 ARG A O 1
ATOM 1417 N N . SER A 1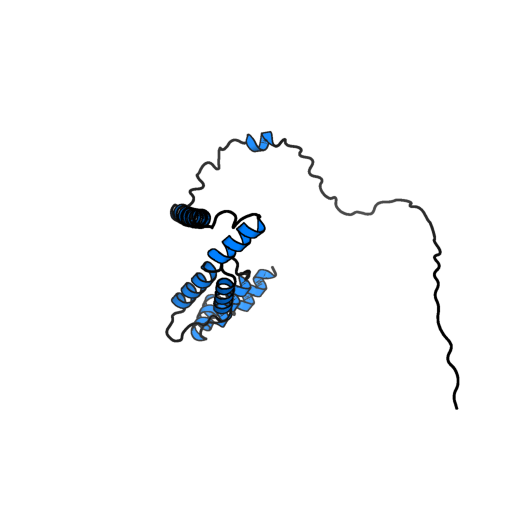 174 ? 5.425 15.863 -12.090 1.00 68.94 174 SER A N 1
ATOM 1418 C CA . SER A 1 174 ? 4.490 15.830 -10.958 1.00 68.94 174 SER A CA 1
ATOM 1419 C C . SER A 1 174 ? 4.758 16.934 -9.919 1.00 68.94 174 SER A C 1
ATOM 1421 O O . SER A 1 174 ? 3.815 17.511 -9.385 1.00 68.94 174 SER A O 1
ATOM 1423 N N . THR A 1 175 ? 6.020 17.323 -9.686 1.00 67.38 175 THR A N 1
ATOM 1424 C CA . THR A 1 175 ? 6.341 18.488 -8.836 1.00 67.38 175 THR A CA 1
ATOM 1425 C C . THR A 1 175 ? 5.973 19.843 -9.446 1.00 67.38 175 THR A C 1
ATOM 1427 O O . THR A 1 175 ? 5.764 20.795 -8.702 1.00 67.38 175 THR A O 1
ATOM 1430 N N . GLN A 1 176 ? 5.915 19.956 -10.775 1.00 64.69 176 GLN A N 1
ATOM 1431 C CA . GLN A 1 176 ? 5.540 21.190 -11.470 1.00 64.69 176 GLN A CA 1
ATOM 1432 C C . GLN A 1 176 ? 4.016 21.375 -11.482 1.00 64.69 176 GLN A C 1
ATOM 1434 O O . GLN A 1 176 ? 3.530 22.479 -11.238 1.00 64.69 176 GLN A O 1
ATOM 1439 N N . ASP A 1 177 ? 3.278 20.286 -11.698 1.00 59.91 177 ASP A N 1
ATOM 1440 C CA . ASP A 1 177 ? 1.813 20.282 -11.776 1.00 59.91 177 ASP A CA 1
ATOM 1441 C C . ASP A 1 177 ? 1.148 20.596 -10.417 1.00 59.91 177 ASP A C 1
ATOM 1443 O O . ASP A 1 177 ? 0.049 21.132 -10.377 1.00 59.91 177 ASP A O 1
ATOM 1447 N N . VAL A 1 178 ? 1.832 20.335 -9.293 1.00 57.94 178 VAL A N 1
ATOM 1448 C CA . VAL A 1 178 ? 1.378 20.691 -7.927 1.00 57.94 178 VAL A CA 1
ATOM 1449 C C . VAL A 1 178 ? 1.585 22.182 -7.589 1.00 57.94 178 VAL A C 1
ATOM 1451 O O . VAL A 1 178 ? 1.039 22.677 -6.604 1.00 57.94 178 VAL A O 1
ATOM 1454 N N . LEU A 1 179 ? 2.376 22.912 -8.384 1.00 56.81 179 LEU A N 1
ATOM 1455 C CA . LEU A 1 179 ? 2.719 24.326 -8.163 1.00 56.81 179 LEU A CA 1
ATOM 1456 C C . LEU A 1 179 ? 1.983 25.297 -9.107 1.00 56.81 179 LEU A C 1
ATOM 1458 O O . LEU A 1 179 ? 2.347 26.476 -9.148 1.00 56.81 179 LEU A O 1
ATOM 1462 N N . THR A 1 180 ? 1.001 24.812 -9.874 1.00 39.94 180 THR A N 1
ATOM 1463 C CA . THR A 1 180 ? 0.312 25.558 -10.944 1.00 39.94 180 THR A CA 1
ATOM 1464 C C . THR A 1 180 ? -1.194 25.630 -10.695 1.00 39.94 180 THR A C 1
ATOM 1466 O O . THR A 1 180 ? -1.754 26.725 -10.921 1.00 39.94 180 THR A O 1
#

Foldseek 3Di:
DDDDDDDDDDDDDDDDDDDDDDDDDDDDDDDDDPPDPDDPVVVVVDPPPPVVPDPPVPVVNVVVVVVVVVVLVVVVVPDDPPQDDDPCSVVVVVCCVQPNPVVLVVLLVCLQPQAADPPHDPVRSVVVNVVSCVSNVVSPDDPLRSVVSSLVRYDPVVNVVVCVVVVHRPNVVVVVVVVD

Secondary structure (DSSP, 8-state):
---------------------------------------HHHHTTS---SS-S-----HHHHHHHHHHHHHHHHHHTTSPTTS--SHHHHHHHHHHHHS-HHHHHHHHHHHHT----TT--HHHHHHHHHHHHHH-TT----HHHHHHHHHHHS-HHHHHHHHHHTTS-HHHHHHHHTT-

Organism: Tanacetum cinerariifolium (NCBI:txid118510)

Radius of gyration: 31.1 Å; chains: 1; bounding box: 83×73×67 Å

pLDDT: mean 71.74, std 24.05, range [28.45, 97.94]

Sequence (180 aa):
MQTRSSSRLTRDQSSKQKVENSNLEGHLPPVVTMANNRTMAELLRAPTEGYAEAIVVPPILAEQFELKHRAARQWLEKEPPRSITTWEDLVSKFINEFFPPSRTTSLRNEILNFQQRFDESFHEAWDRYKDLLRACPHHDFIELHQLNTFYNALNPTDQDSLNAAVGGNLLKRSTQDVLT